Protein AF-A0A0G0XHI8-F1 (afdb_monomer_lite)

Sequence (116 aa):
MLRIAMQAGKNKFMQIHNLKRQHKNKKDRLVGRGGKHAKTSGRGGKGQTARAGNKRRPELRDIIKKLPKNRGYQFKSKKKPFKLNKDKIISKEGKIETFSEIRKRLGIKGRHIVIK

Secondary structure (DSSP, 8-state):
---------------GGG---SSPPPPP---SSSGGGSSSTTS-SSSGGGSTT--PPPTHHHHHHHSPP-TTTTS-PPPPPEEE-GGGPPEETTEEPPHHHHHHHHT--S--EEE-

InterPro domains:
  IPR036227 Large ribosomal subunit protein uL15/eL18 superfamily [SSF52080] (17-95)

Radius of gyration: 32.88 Å; chains: 1; bounding box: 84×32×80 Å

pLDDT: mean 82.72, std 12.9, range [38.5, 95.19]

Foldseek 3Di:
DDDDPPDPPPPCDPDPVNDDDPDDDDDDDDACPDDPRNPQNPQDDDDLSSDPPSDDDDPVVVVVVVDDDDPPPVPPDAPDAAEDEPVPWDADPNHTDDPVRVCVVVVDPDGHYDYD

Structure (mmCIF, N/CA/C/O backbone):
data_AF-A0A0G0XHI8-F1
#
_entry.id   AF-A0A0G0XHI8-F1
#
loop_
_atom_site.group_PDB
_atom_site.id
_atom_site.type_symbol
_atom_site.label_atom_id
_atom_site.label_alt_id
_atom_site.label_comp_id
_atom_site.label_asym_id
_atom_site.label_entity_id
_atom_site.label_seq_id
_atom_site.pdbx_PDB_ins_code
_atom_site.Cartn_x
_atom_site.Cartn_y
_atom_site.Cartn_z
_atom_site.occupancy
_atom_site.B_iso_or_equiv
_atom_site.auth_seq_id
_atom_site.auth_comp_id
_atom_site.auth_asym_id
_atom_site.auth_atom_id
_atom_site.pdbx_PDB_model_num
ATOM 1 N N . MET A 1 1 ? 62.876 -25.850 33.084 1.00 41.09 1 MET A N 1
ATOM 2 C CA . MET A 1 1 ? 62.588 -24.419 32.838 1.00 41.09 1 MET A CA 1
ATOM 3 C C . MET A 1 1 ? 61.334 -24.298 31.980 1.00 41.09 1 MET A C 1
ATOM 5 O O . MET A 1 1 ? 61.397 -24.526 30.779 1.00 41.09 1 MET A O 1
ATOM 9 N N . LEU A 1 2 ? 60.192 -24.003 32.609 1.00 38.50 2 LEU A N 1
ATOM 10 C CA . LEU A 1 2 ? 58.930 -23.689 31.934 1.00 38.50 2 LEU A CA 1
ATOM 11 C C . LEU A 1 2 ? 59.085 -22.364 31.170 1.00 38.50 2 LEU A C 1
ATOM 13 O O . LEU A 1 2 ? 59.353 -21.337 31.790 1.00 38.50 2 LEU A O 1
ATOM 17 N N . ARG A 1 3 ? 58.880 -22.359 29.851 1.00 38.97 3 ARG A N 1
ATOM 18 C CA . ARG A 1 3 ? 58.659 -21.124 29.087 1.00 38.97 3 ARG A CA 1
ATOM 19 C C . ARG A 1 3 ? 57.214 -21.124 28.607 1.00 38.97 3 ARG A C 1
ATOM 21 O O . ARG A 1 3 ? 56.873 -21.737 27.602 1.00 38.97 3 ARG A O 1
ATOM 28 N N . ILE A 1 4 ? 56.365 -20.468 29.392 1.00 49.62 4 ILE A N 1
ATOM 29 C CA . ILE A 1 4 ? 54.991 -20.127 29.031 1.00 49.62 4 ILE A CA 1
ATOM 30 C C . ILE A 1 4 ? 55.085 -19.176 27.835 1.00 49.62 4 ILE A C 1
ATOM 32 O O . ILE A 1 4 ? 55.515 -18.032 27.975 1.00 49.62 4 ILE A O 1
ATOM 36 N N . ALA A 1 5 ? 54.742 -19.659 26.643 1.00 51.22 5 ALA A N 1
ATOM 37 C CA . ALA A 1 5 ? 54.582 -18.804 25.479 1.00 51.22 5 ALA A CA 1
ATOM 38 C C . ALA A 1 5 ? 53.329 -17.946 25.703 1.00 51.22 5 ALA A C 1
ATOM 40 O O . ALA A 1 5 ? 52.204 -18.432 25.607 1.00 51.22 5 ALA A O 1
ATOM 41 N N . MET A 1 6 ? 53.532 -16.676 26.060 1.00 49.06 6 MET A N 1
ATOM 42 C CA . MET A 1 6 ? 52.472 -15.675 26.125 1.00 49.06 6 MET A CA 1
ATOM 43 C C . MET A 1 6 ? 51.765 -15.612 24.770 1.00 49.06 6 MET A C 1
ATOM 45 O O . MET A 1 6 ? 52.338 -15.207 23.759 1.00 49.06 6 MET A O 1
ATOM 49 N N . GLN A 1 7 ? 50.499 -16.017 24.765 1.00 50.16 7 GLN A N 1
ATOM 50 C CA . GLN A 1 7 ? 49.575 -15.812 23.666 1.00 50.16 7 GLN A CA 1
ATOM 51 C C . GLN A 1 7 ? 49.468 -14.300 23.423 1.00 50.16 7 GLN A C 1
ATOM 53 O O . GLN A 1 7 ? 48.831 -13.585 24.197 1.00 50.16 7 GLN A O 1
ATOM 58 N N . ALA A 1 8 ? 50.111 -13.793 22.370 1.00 50.50 8 ALA A N 1
ATOM 59 C CA . ALA A 1 8 ? 49.932 -12.413 21.945 1.00 50.50 8 ALA A CA 1
ATOM 60 C C . ALA A 1 8 ? 48.456 -12.217 21.568 1.00 50.50 8 ALA A C 1
ATOM 62 O O . ALA A 1 8 ? 47.979 -12.697 20.534 1.00 50.50 8 ALA A O 1
ATOM 63 N N . GLY A 1 9 ? 47.710 -11.561 22.457 1.00 50.00 9 GLY A N 1
ATOM 64 C CA . GLY A 1 9 ? 46.327 -11.183 22.229 1.00 50.00 9 GLY A CA 1
ATOM 65 C C . GLY A 1 9 ? 46.248 -10.318 20.979 1.00 50.00 9 GLY A C 1
ATOM 66 O O . GLY A 1 9 ? 46.832 -9.238 20.915 1.00 50.00 9 GLY A O 1
ATOM 67 N N . LYS A 1 10 ? 45.531 -10.801 19.961 1.00 58.38 10 LYS A N 1
ATOM 68 C CA . LYS A 1 10 ? 45.165 -10.008 18.785 1.00 58.38 10 LYS A CA 1
ATOM 69 C C . LYS A 1 10 ? 44.400 -8.777 19.266 1.00 58.38 10 LYS A C 1
ATOM 71 O O . LYS A 1 10 ? 43.213 -8.876 19.570 1.00 58.38 10 LYS A O 1
ATOM 76 N N . ASN A 1 11 ? 45.060 -7.624 19.307 1.00 57.78 11 ASN A N 1
ATOM 77 C CA . ASN A 1 11 ? 44.395 -6.341 19.490 1.00 57.78 11 ASN A CA 1
ATOM 78 C C . ASN A 1 11 ? 43.521 -6.086 18.256 1.00 57.78 11 ASN A C 1
ATOM 80 O O . ASN A 1 11 ? 43.984 -5.632 17.212 1.00 57.78 11 ASN A O 1
ATOM 84 N N . LYS A 1 12 ? 42.245 -6.462 18.344 1.00 60.50 12 LYS A N 1
ATOM 85 C CA . LYS A 1 12 ? 41.277 -6.339 17.254 1.00 60.50 12 LYS A CA 1
ATOM 86 C C . LYS A 1 12 ? 40.644 -4.950 17.300 1.00 60.50 12 LYS A C 1
ATOM 88 O O . LYS A 1 12 ? 39.461 -4.815 17.595 1.00 60.50 12 LYS A O 1
ATOM 93 N N . PHE A 1 13 ? 41.429 -3.912 17.014 1.00 66.19 13 PHE A N 1
ATOM 94 C CA . PHE A 1 13 ? 40.866 -2.588 16.756 1.00 66.19 13 PHE A CA 1
ATOM 95 C C . PHE A 1 13 ? 40.012 -2.665 15.485 1.00 66.19 13 PHE A C 1
ATOM 97 O O . PHE A 1 13 ? 40.494 -2.974 14.394 1.00 66.19 13 PHE A O 1
ATOM 104 N N . MET A 1 14 ? 38.707 -2.453 15.634 1.00 80.69 14 MET A N 1
ATOM 105 C CA . MET A 1 14 ? 37.774 -2.457 14.516 1.00 80.69 14 MET A CA 1
ATOM 106 C C . MET A 1 14 ? 38.013 -1.205 13.668 1.00 80.69 14 MET A C 1
ATOM 108 O O . MET A 1 14 ? 37.676 -0.099 14.068 1.00 80.69 14 MET A O 1
ATOM 112 N N . GLN A 1 15 ? 38.628 -1.379 12.502 1.00 85.69 15 GLN A N 1
ATOM 113 C CA . GLN A 1 15 ? 38.846 -0.305 11.530 1.00 85.69 15 GLN A CA 1
ATOM 114 C C . GLN A 1 15 ? 37.672 -0.229 10.541 1.00 85.69 15 GLN A C 1
ATOM 116 O O . GLN A 1 15 ? 37.006 -1.233 10.284 1.00 85.69 15 GLN A O 1
ATOM 121 N N . ILE A 1 16 ? 37.430 0.942 9.942 1.00 86.56 16 ILE A N 1
ATOM 122 C CA . ILE A 1 16 ? 36.292 1.172 9.027 1.00 86.56 16 ILE A CA 1
ATOM 123 C C . ILE A 1 16 ? 36.297 0.189 7.845 1.00 86.56 16 ILE A C 1
ATOM 125 O O . ILE A 1 16 ? 35.252 -0.342 7.480 1.00 86.56 16 ILE A O 1
ATOM 129 N N . HIS A 1 17 ? 37.466 -0.135 7.287 1.00 86.12 17 HIS A N 1
ATOM 130 C CA . HIS A 1 17 ? 37.580 -1.083 6.171 1.00 86.12 17 HIS A CA 1
ATOM 131 C C . HIS A 1 17 ? 37.301 -2.549 6.566 1.00 86.12 17 HIS A C 1
ATOM 133 O O . HIS A 1 17 ? 37.113 -3.396 5.692 1.00 86.12 17 HIS A O 1
ATOM 139 N N . ASN A 1 18 ? 37.245 -2.860 7.867 1.00 86.19 18 ASN A N 1
ATOM 140 C CA . ASN A 1 18 ? 36.891 -4.186 8.379 1.00 86.19 18 ASN A CA 1
ATOM 141 C C . ASN A 1 18 ? 35.372 -4.371 8.534 1.00 86.19 18 ASN A C 1
ATOM 143 O O . ASN A 1 18 ? 34.904 -5.502 8.694 1.00 86.19 18 ASN A O 1
ATOM 147 N N . LEU A 1 19 ? 34.588 -3.289 8.457 1.00 85.25 19 LEU A N 1
ATOM 148 C CA . LEU A 1 19 ? 33.131 -3.339 8.531 1.00 85.25 19 LEU A CA 1
ATOM 149 C C . LEU A 1 19 ? 32.561 -3.953 7.245 1.00 85.25 19 LEU A C 1
ATOM 151 O O . LEU A 1 19 ? 32.499 -3.322 6.190 1.00 85.25 19 LEU A O 1
ATOM 155 N N . LYS A 1 20 ? 32.107 -5.206 7.335 1.00 86.25 20 LYS A N 1
ATOM 156 C CA . LYS A 1 20 ? 31.373 -5.896 6.266 1.00 86.25 20 LYS A CA 1
ATOM 157 C C . LYS A 1 20 ? 29.933 -6.132 6.703 1.00 86.25 20 LYS A C 1
ATOM 159 O O . LYS A 1 20 ? 29.667 -6.597 7.807 1.00 86.25 20 LYS A O 1
ATOM 164 N N . ARG A 1 21 ? 28.992 -5.842 5.807 1.00 88.62 21 ARG A N 1
ATOM 165 C CA . ARG A 1 21 ? 27.567 -6.118 6.025 1.00 88.62 21 ARG A CA 1
ATOM 166 C C . ARG A 1 21 ? 27.301 -7.627 6.068 1.00 88.62 21 ARG A C 1
ATOM 168 O O . ARG A 1 21 ? 27.728 -8.341 5.160 1.00 88.62 21 ARG A O 1
ATOM 175 N N . GLN A 1 22 ? 26.547 -8.079 7.071 1.00 89.31 22 GLN A N 1
ATOM 176 C CA . GLN A 1 22 ? 26.071 -9.467 7.172 1.00 89.31 22 GLN A CA 1
ATOM 177 C C . GLN A 1 22 ? 25.066 -9.787 6.051 1.00 89.31 22 GLN A C 1
ATOM 179 O O . GLN A 1 22 ? 25.174 -10.807 5.374 1.00 89.31 22 GLN A O 1
ATOM 184 N N . HIS A 1 23 ? 24.147 -8.857 5.767 1.00 93.25 23 HIS A N 1
ATOM 185 C CA . HIS A 1 23 ? 23.190 -8.965 4.664 1.00 93.25 23 HIS A CA 1
ATOM 186 C C . HIS A 1 23 ? 23.532 -7.975 3.550 1.00 93.25 23 HIS A C 1
ATOM 188 O O . HIS A 1 23 ? 23.669 -6.772 3.774 1.00 93.25 23 HIS A O 1
ATOM 194 N N . LYS A 1 24 ? 23.699 -8.481 2.324 1.00 91.00 24 LYS A N 1
ATOM 195 C CA . LYS A 1 24 ? 24.050 -7.647 1.172 1.00 91.00 24 LYS A CA 1
ATOM 196 C C . LYS A 1 24 ? 22.815 -6.934 0.617 1.00 91.00 24 LYS A C 1
ATOM 198 O O . LYS A 1 24 ? 21.849 -7.592 0.250 1.00 91.00 24 LYS A O 1
ATOM 203 N N . ASN A 1 25 ? 22.888 -5.612 0.445 1.00 91.62 25 ASN A N 1
ATOM 204 C CA . ASN A 1 25 ? 21.867 -4.872 -0.298 1.00 91.62 25 ASN A CA 1
ATOM 205 C C . ASN A 1 25 ? 21.815 -5.390 -1.735 1.00 91.62 25 ASN A C 1
ATOM 207 O O . ASN A 1 25 ? 22.856 -5.558 -2.390 1.00 91.62 25 ASN A O 1
ATOM 211 N N . LYS A 1 26 ? 20.593 -5.603 -2.212 1.00 93.19 26 LYS A N 1
ATOM 212 C CA . LYS A 1 26 ? 20.306 -5.940 -3.598 1.00 93.19 26 LYS A CA 1
ATOM 213 C C . LYS A 1 26 ? 20.590 -4.723 -4.481 1.00 93.19 26 LYS A C 1
ATOM 215 O O . LYS A 1 26 ? 20.218 -3.611 -4.126 1.00 93.19 26 LYS A O 1
ATOM 220 N N . LYS A 1 27 ? 21.267 -4.942 -5.610 1.00 91.19 27 LYS A N 1
ATOM 221 C CA . LYS A 1 27 ? 21.461 -3.913 -6.640 1.00 91.19 27 LYS A CA 1
ATOM 222 C C . LYS A 1 27 ? 20.218 -3.822 -7.524 1.00 91.19 27 LYS A C 1
ATOM 224 O O . LYS A 1 27 ? 19.554 -4.837 -7.756 1.00 91.19 27 LYS A O 1
ATOM 229 N N . ASP A 1 28 ? 19.955 -2.634 -8.051 1.00 89.88 28 ASP A N 1
ATOM 230 C CA . ASP A 1 28 ? 18.887 -2.432 -9.023 1.00 89.88 28 ASP A CA 1
ATOM 231 C C . ASP A 1 28 ? 19.175 -3.152 -10.341 1.00 89.88 28 ASP A C 1
ATOM 233 O O . ASP A 1 28 ? 20.322 -3.405 -10.723 1.00 89.88 28 ASP A O 1
ATOM 237 N N . ARG A 1 29 ? 18.100 -3.505 -11.049 1.00 87.31 29 ARG A N 1
ATOM 238 C CA . ARG A 1 29 ? 18.197 -4.162 -12.351 1.00 87.31 29 ARG A CA 1
ATOM 239 C C . ARG A 1 29 ? 18.493 -3.120 -13.428 1.00 87.31 29 ARG A C 1
ATOM 241 O O . ARG A 1 29 ? 17.626 -2.319 -13.761 1.00 87.31 29 ARG A O 1
ATOM 248 N N . LEU A 1 30 ? 19.672 -3.206 -14.037 1.00 89.94 30 LEU A N 1
ATOM 249 C CA . LEU A 1 30 ? 20.008 -2.446 -15.240 1.00 89.94 30 LEU A CA 1
ATOM 250 C C . LEU A 1 30 ? 19.398 -3.133 -16.473 1.00 89.94 30 LEU A C 1
ATOM 252 O O . LEU A 1 30 ? 19.587 -4.332 -16.681 1.00 89.94 30 LEU A O 1
ATOM 256 N N . VAL A 1 31 ? 18.651 -2.383 -17.283 1.00 92.06 31 VAL A N 1
ATOM 257 C CA . VAL A 1 31 ? 18.074 -2.839 -18.562 1.00 92.06 31 VAL A CA 1
ATOM 258 C C . VAL A 1 31 ? 18.724 -2.077 -19.719 1.00 92.06 31 VAL A C 1
ATOM 260 O O . VAL A 1 31 ? 19.194 -0.958 -19.529 1.00 92.06 31 VAL A O 1
ATOM 263 N N . GLY A 1 32 ? 18.796 -2.671 -20.915 1.00 89.88 32 GLY A N 1
ATOM 264 C CA . GLY A 1 32 ? 19.428 -2.013 -22.068 1.00 89.88 32 GLY A CA 1
ATOM 265 C C . GLY A 1 32 ? 20.960 -1.934 -22.003 1.00 89.88 32 GLY A C 1
ATOM 266 O O . GLY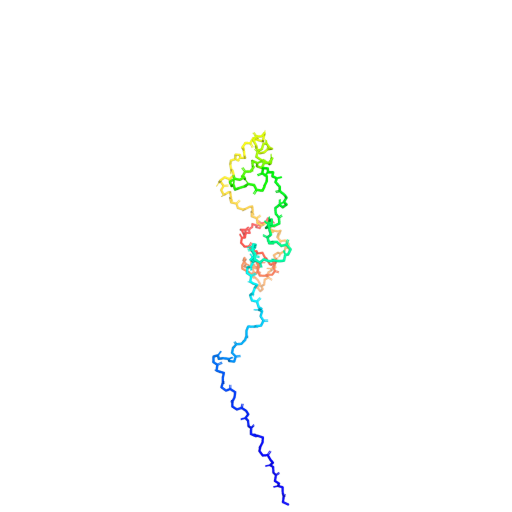 A 1 32 ? 21.544 -0.982 -22.518 1.00 89.88 32 GLY A O 1
ATOM 267 N N . ARG A 1 33 ? 21.617 -2.893 -21.333 1.00 91.44 33 ARG A N 1
ATOM 268 C CA . ARG A 1 33 ? 23.084 -2.962 -21.155 1.00 91.44 33 ARG A CA 1
ATOM 269 C C . ARG A 1 33 ? 23.640 -4.374 -21.426 1.00 91.44 33 ARG A C 1
ATOM 271 O O . ARG A 1 33 ? 24.419 -4.896 -20.640 1.00 91.44 33 ARG A O 1
ATOM 278 N N . GLY A 1 34 ? 23.207 -5.012 -22.516 1.00 87.69 34 GLY A N 1
ATOM 279 C CA . GLY A 1 34 ? 23.639 -6.373 -22.882 1.00 87.69 34 GLY A CA 1
ATOM 280 C C . GLY A 1 34 ? 22.831 -7.509 -22.221 1.00 87.69 34 GLY A C 1
ATOM 281 O O . GLY A 1 34 ? 21.995 -7.280 -21.344 1.00 87.69 34 GLY A O 1
ATOM 282 N N . GLY A 1 35 ? 23.002 -8.739 -22.720 1.00 87.94 35 GLY A N 1
ATOM 283 C CA . GLY A 1 35 ? 22.322 -9.945 -22.222 1.00 87.94 35 GLY A CA 1
ATOM 284 C C . GLY A 1 35 ? 20.807 -10.028 -22.495 1.00 87.94 35 GLY A C 1
ATOM 285 O O . GLY A 1 35 ? 20.277 -9.425 -23.430 1.00 87.94 35 GLY A O 1
ATOM 286 N N . LYS A 1 36 ? 20.089 -10.784 -21.648 1.00 85.69 36 LYS A N 1
ATOM 287 C CA . LYS A 1 36 ? 18.667 -11.171 -21.820 1.00 85.69 36 LYS A CA 1
ATOM 288 C C . LYS A 1 36 ? 17.684 -9.998 -21.973 1.00 85.69 36 LYS A C 1
ATOM 290 O O . LYS A 1 36 ? 16.655 -10.140 -22.626 1.00 85.69 36 LYS A O 1
ATOM 295 N N . HIS A 1 37 ? 17.977 -8.840 -21.381 1.00 87.12 37 HIS A N 1
ATOM 296 C CA . HIS A 1 37 ? 17.107 -7.655 -21.408 1.00 87.12 37 HIS A CA 1
ATOM 297 C C . HIS A 1 37 ? 17.777 -6.446 -22.080 1.00 87.12 37 HIS A C 1
ATOM 299 O O . HIS A 1 37 ? 17.524 -5.304 -21.700 1.00 87.12 37 HIS A O 1
ATOM 305 N N . ALA A 1 38 ? 18.637 -6.689 -23.074 1.00 88.25 38 ALA A N 1
ATOM 306 C CA . ALA A 1 38 ? 19.308 -5.636 -23.831 1.00 88.25 38 ALA A CA 1
ATOM 307 C C . ALA A 1 38 ? 18.357 -4.922 -24.801 1.00 88.25 38 ALA A C 1
ATOM 309 O O . ALA A 1 38 ? 17.835 -3.855 -24.500 1.00 88.25 38 ALA A O 1
ATOM 310 N N . LYS A 1 39 ? 18.105 -5.536 -25.963 1.00 89.25 39 LYS A N 1
ATOM 311 C CA . LYS A 1 39 ? 17.446 -4.889 -27.106 1.00 89.25 39 LYS A CA 1
ATOM 312 C C . LYS A 1 39 ? 15.992 -4.504 -26.830 1.00 89.25 39 LYS A C 1
ATOM 314 O O . LYS A 1 39 ? 15.530 -3.472 -27.294 1.00 89.25 39 LYS A O 1
ATOM 319 N N . THR A 1 40 ? 15.270 -5.335 -26.081 1.00 91.75 40 THR A N 1
ATOM 320 C CA . THR A 1 40 ? 13.825 -5.170 -25.848 1.00 91.75 40 THR A CA 1
ATOM 321 C C . THR A 1 40 ? 13.484 -4.787 -24.413 1.00 91.75 40 THR A C 1
ATOM 323 O O . THR A 1 40 ? 12.311 -4.617 -24.088 1.00 91.75 40 THR A O 1
ATOM 326 N N . SER A 1 41 ? 14.476 -4.703 -23.518 1.00 88.56 41 SER A N 1
ATOM 327 C CA . SER A 1 41 ? 14.264 -4.457 -22.082 1.00 88.56 41 SER A CA 1
ATOM 328 C C . SER A 1 41 ? 13.220 -5.387 -21.434 1.00 88.56 41 SER A C 1
ATOM 330 O O . SER A 1 41 ? 12.580 -5.013 -20.454 1.00 88.56 41 SER A O 1
ATOM 332 N N . GLY A 1 42 ? 13.008 -6.588 -21.995 1.00 89.56 42 GLY A N 1
ATOM 333 C CA . GLY A 1 42 ? 11.983 -7.538 -21.542 1.00 89.56 42 GLY A CA 1
ATOM 334 C C . GLY A 1 42 ? 10.542 -7.217 -21.963 1.00 89.56 42 GLY A C 1
ATOM 335 O O . GLY A 1 42 ? 9.627 -7.873 -21.483 1.00 89.56 42 GLY A O 1
ATOM 336 N N . ARG A 1 43 ? 10.324 -6.240 -22.852 1.00 90.12 43 ARG A N 1
ATOM 337 C CA . ARG A 1 43 ? 8.994 -5.863 -23.372 1.00 90.12 43 ARG A CA 1
ATOM 338 C C . ARG A 1 43 ? 8.566 -6.637 -24.623 1.00 90.12 43 ARG A C 1
ATOM 340 O O . ARG A 1 43 ? 7.425 -6.497 -25.052 1.00 90.12 43 ARG A O 1
ATOM 347 N N . GLY A 1 44 ? 9.459 -7.448 -25.190 1.00 89.12 44 GLY A N 1
ATOM 348 C CA . GLY A 1 44 ? 9.215 -8.169 -26.440 1.00 89.12 44 GLY A CA 1
ATOM 349 C C . GLY A 1 44 ? 9.444 -7.305 -27.684 1.00 89.12 44 GLY A C 1
ATOM 350 O O . GLY A 1 44 ? 10.261 -6.387 -27.668 1.00 89.12 44 GLY A O 1
ATOM 351 N N . GLY A 1 45 ? 8.770 -7.651 -28.781 1.00 87.00 45 GLY A N 1
ATOM 352 C CA . GLY A 1 45 ? 8.929 -7.009 -30.087 1.00 87.00 45 GLY A CA 1
ATOM 353 C C . GLY A 1 45 ? 8.189 -5.674 -30.233 1.00 87.00 45 GLY A C 1
ATOM 354 O O . GLY A 1 45 ? 8.055 -4.890 -29.297 1.00 87.00 45 GLY A O 1
ATOM 355 N N . LYS A 1 46 ? 7.710 -5.400 -31.447 1.00 88.69 46 LYS A N 1
ATOM 356 C CA . LYS A 1 46 ? 6.918 -4.203 -31.761 1.00 88.69 46 LYS A CA 1
ATOM 357 C C . LYS A 1 46 ? 5.471 -4.402 -31.286 1.00 88.69 46 LYS A C 1
ATOM 359 O O . LYS A 1 46 ? 4.932 -5.495 -31.393 1.00 88.69 46 LYS A O 1
ATOM 364 N N . GLY A 1 47 ? 4.833 -3.345 -30.792 1.00 90.38 47 GLY A N 1
ATOM 365 C CA . GLY A 1 47 ? 3.426 -3.369 -30.378 1.00 90.38 47 GLY A CA 1
ATOM 366 C C . GLY A 1 47 ? 3.106 -2.236 -29.414 1.00 90.38 47 GLY A C 1
ATOM 367 O O . GLY A 1 47 ? 4.021 -1.563 -28.939 1.00 90.38 47 GLY A O 1
ATOM 368 N N . GLN A 1 48 ? 1.824 -2.037 -29.101 1.00 89.75 48 GLN A N 1
ATOM 369 C CA . GLN A 1 48 ? 1.379 -0.983 -28.175 1.00 89.75 48 GLN A CA 1
ATOM 370 C C . GLN A 1 48 ? 2.068 -1.097 -26.806 1.00 89.75 48 GLN A C 1
ATOM 372 O O . GLN A 1 48 ? 2.474 -0.103 -26.215 1.00 89.75 48 GLN A O 1
ATOM 377 N N . THR A 1 49 ? 2.300 -2.324 -26.335 1.00 88.56 49 THR A N 1
ATOM 378 C CA . THR A 1 49 ? 2.941 -2.613 -25.042 1.00 88.56 49 THR A CA 1
ATOM 379 C C . THR A 1 49 ? 4.403 -2.204 -24.944 1.00 88.56 49 THR A C 1
ATOM 381 O O . THR A 1 49 ? 4.880 -1.884 -23.853 1.00 88.56 49 THR A O 1
ATOM 384 N N . ALA A 1 50 ? 5.103 -2.201 -26.074 1.00 91.19 50 ALA A N 1
ATOM 385 C CA . ALA A 1 50 ? 6.516 -1.872 -26.156 1.00 91.19 50 ALA A CA 1
ATOM 386 C C . ALA A 1 50 ? 6.773 -0.368 -26.343 1.00 91.19 50 ALA A C 1
ATOM 388 O O . ALA A 1 50 ? 7.913 0.070 -26.193 1.00 91.19 50 ALA A O 1
ATOM 389 N N . ARG A 1 51 ? 5.742 0.433 -26.659 1.00 90.31 51 ARG A N 1
ATOM 390 C CA . ARG A 1 51 ? 5.882 1.883 -26.858 1.00 90.31 51 ARG A CA 1
ATOM 391 C C . ARG A 1 51 ? 5.972 2.635 -25.529 1.00 90.31 51 ARG A C 1
ATOM 393 O O . ARG A 1 51 ? 5.410 2.225 -24.510 1.00 90.31 51 ARG A O 1
ATOM 400 N N . ALA A 1 52 ? 6.682 3.761 -25.552 1.00 89.94 52 ALA A N 1
ATOM 401 C CA . ALA A 1 52 ? 6.700 4.698 -24.436 1.00 89.94 52 ALA A CA 1
ATOM 402 C C . ALA A 1 52 ? 5.287 5.252 -24.185 1.00 89.94 52 ALA A C 1
ATOM 404 O O . ALA A 1 52 ? 4.472 5.337 -25.099 1.00 89.94 52 ALA A O 1
ATOM 405 N N . GLY A 1 53 ? 4.978 5.590 -22.933 1.00 89.06 53 GLY A N 1
ATOM 406 C CA . GLY A 1 53 ? 3.672 6.156 -22.576 1.00 89.06 53 GLY A CA 1
ATOM 407 C C . GLY A 1 53 ? 2.504 5.162 -22.567 1.00 89.06 53 GLY A C 1
ATOM 408 O O . GLY A 1 53 ? 1.400 5.549 -22.193 1.00 89.06 53 GLY A O 1
ATOM 409 N N . ASN A 1 54 ? 2.725 3.881 -22.885 1.00 88.31 54 ASN A N 1
ATOM 410 C CA . ASN A 1 54 ? 1.680 2.865 -22.813 1.00 88.31 54 ASN A CA 1
ATOM 411 C C . ASN A 1 54 ? 1.269 2.570 -21.355 1.00 88.31 54 ASN A C 1
ATOM 413 O O . ASN A 1 54 ? 1.801 1.673 -20.696 1.00 88.31 54 ASN A O 1
ATOM 417 N N . LYS A 1 55 ? 0.296 3.338 -20.861 1.00 86.25 55 LYS A N 1
ATOM 418 C CA . LYS A 1 55 ? -0.388 3.159 -19.576 1.00 86.25 55 LYS A CA 1
ATOM 419 C C . LYS A 1 55 ? -1.821 2.707 -19.851 1.00 86.25 55 LYS A C 1
ATOM 421 O O . LYS A 1 55 ? -2.749 3.513 -19.841 1.00 86.25 55 LYS A O 1
ATOM 426 N N . ARG A 1 56 ? -1.999 1.412 -20.138 1.00 87.50 56 ARG A N 1
ATOM 427 C CA . ARG A 1 56 ? -3.338 0.843 -20.346 1.00 87.50 56 ARG A CA 1
ATOM 428 C C . ARG A 1 56 ? -4.160 0.954 -19.068 1.00 87.50 56 ARG A C 1
ATOM 430 O O . ARG A 1 56 ? -3.660 0.752 -17.962 1.00 87.50 56 ARG A O 1
ATOM 437 N N . ARG A 1 57 ? -5.435 1.275 -19.247 1.00 89.38 57 ARG A N 1
ATOM 438 C CA . ARG A 1 57 ? -6.428 1.298 -18.182 1.00 89.38 57 ARG A CA 1
ATOM 439 C C . ARG A 1 57 ? -6.529 -0.099 -17.545 1.00 89.38 57 ARG A C 1
ATOM 441 O O . ARG A 1 57 ? -6.773 -1.050 -18.282 1.00 89.38 57 ARG A O 1
ATOM 448 N N . PRO A 1 58 ? -6.383 -0.238 -16.216 1.00 92.62 58 PRO A N 1
ATOM 449 C CA . PRO A 1 58 ? -6.611 -1.517 -15.554 1.00 92.62 58 PRO A CA 1
ATOM 450 C C . PRO A 1 58 ? -8.080 -1.933 -15.664 1.00 92.62 58 PRO A C 1
ATOM 452 O O . PRO A 1 58 ? -8.964 -1.131 -15.355 1.00 92.62 58 PRO A O 1
ATOM 455 N N . GLU A 1 59 ? -8.331 -3.190 -16.026 1.00 91.50 59 GLU A N 1
ATOM 456 C CA . GLU A 1 59 ? -9.677 -3.787 -16.134 1.00 91.50 59 GLU A CA 1
ATOM 457 C C . GLU A 1 59 ? -10.453 -3.692 -14.811 1.00 91.50 59 GLU A C 1
ATOM 459 O O . GLU A 1 59 ? -11.650 -3.407 -14.778 1.00 91.50 59 GLU A O 1
ATOM 464 N N . LEU A 1 60 ? -9.730 -3.788 -13.692 1.00 93.38 60 LEU A N 1
ATOM 465 C CA . LEU A 1 60 ? -10.251 -3.585 -12.340 1.00 93.38 60 LEU A CA 1
ATOM 466 C C . LEU A 1 60 ? -10.990 -2.249 -12.170 1.00 93.38 60 LEU A C 1
ATOM 468 O O . LEU A 1 60 ? -11.915 -2.159 -11.366 1.00 93.38 60 LEU A O 1
ATOM 472 N N . ARG A 1 61 ? -10.640 -1.205 -12.935 1.00 94.25 61 ARG A N 1
ATOM 473 C CA . ARG A 1 61 ? -11.339 0.086 -12.848 1.00 94.25 61 ARG A CA 1
ATOM 474 C C . ARG A 1 61 ? -12.786 -0.014 -13.323 1.00 94.25 61 ARG A C 1
ATOM 476 O O . ARG A 1 61 ? -13.615 0.749 -12.838 1.00 94.25 61 ARG A O 1
ATOM 483 N N . ASP A 1 62 ? -13.088 -0.894 -14.268 1.00 93.62 62 ASP A N 1
ATOM 484 C CA . ASP A 1 62 ? -14.453 -1.060 -14.772 1.00 93.62 62 ASP A CA 1
ATOM 485 C C . ASP A 1 62 ? -15.283 -1.929 -13.827 1.00 93.62 62 ASP A C 1
ATOM 487 O O . ASP A 1 62 ? -16.454 -1.632 -13.605 1.00 93.62 62 ASP A O 1
ATOM 491 N N . ILE A 1 63 ? -14.649 -2.893 -13.150 1.00 94.69 63 ILE A N 1
ATOM 492 C CA . ILE A 1 63 ? -15.257 -3.629 -12.032 1.00 94.69 63 ILE A CA 1
ATOM 493 C C . ILE A 1 63 ? -15.612 -2.666 -10.888 1.00 94.69 63 ILE A C 1
ATOM 495 O O . ILE A 1 63 ? -16.758 -2.627 -10.450 1.00 94.69 63 ILE A O 1
ATOM 499 N N . ILE A 1 64 ? -14.667 -1.827 -10.448 1.00 93.69 64 ILE A N 1
ATOM 500 C CA . ILE A 1 64 ? -14.882 -0.864 -9.351 1.00 93.69 64 ILE A CA 1
ATOM 501 C C . ILE A 1 64 ? -16.008 0.122 -9.676 1.00 93.69 64 ILE A C 1
ATOM 503 O O . ILE A 1 64 ? -16.784 0.476 -8.796 1.00 93.69 64 ILE A O 1
ATOM 507 N N . LYS A 1 65 ? -16.120 0.559 -10.935 1.00 92.56 65 LYS A N 1
ATOM 508 C CA . LYS A 1 65 ? -17.177 1.484 -11.368 1.00 92.56 65 LYS A CA 1
ATOM 509 C C . LYS A 1 65 ? -18.584 0.895 -11.309 1.00 92.56 65 LYS A C 1
ATOM 511 O O . LYS A 1 65 ? -19.527 1.662 -11.154 1.00 92.56 65 LYS A O 1
ATOM 516 N N . LYS A 1 66 ? -18.725 -0.422 -11.479 1.00 95.19 66 LYS A N 1
ATOM 517 C CA . LYS A 1 66 ? -20.021 -1.110 -11.375 1.00 95.19 66 LYS A CA 1
ATOM 518 C C . LYS A 1 66 ? -20.502 -1.197 -9.928 1.00 95.19 66 LYS A C 1
ATOM 520 O O . LYS A 1 66 ? -21.701 -1.265 -9.690 1.00 95.19 66 LYS A O 1
ATOM 525 N N . LEU A 1 67 ? -19.577 -1.213 -8.968 1.00 94.25 67 LEU A N 1
ATOM 526 C CA . LEU A 1 67 ? -19.908 -1.324 -7.554 1.00 94.25 67 LEU A CA 1
ATOM 527 C C . LEU A 1 67 ? -20.386 0.026 -6.994 1.00 94.25 67 LEU A C 1
ATOM 529 O O . LEU A 1 67 ? -19.821 1.074 -7.322 1.00 94.25 67 LEU A O 1
ATOM 533 N N . PRO A 1 68 ? -21.390 0.029 -6.102 1.00 94.69 68 PRO A N 1
ATOM 534 C CA . PRO A 1 68 ? -21.753 1.234 -5.377 1.00 94.69 68 PRO A CA 1
ATOM 535 C C . PRO A 1 68 ? -20.592 1.690 -4.482 1.00 94.69 68 PRO A C 1
ATOM 537 O O . PRO A 1 68 ? -19.795 0.890 -3.987 1.00 94.69 68 PRO A O 1
ATOM 540 N N . LYS A 1 69 ? -20.501 3.001 -4.235 1.00 92.94 69 LYS A N 1
ATOM 541 C CA . LYS A 1 69 ? -19.510 3.562 -3.306 1.00 92.94 69 LYS A CA 1
ATOM 542 C C . LYS A 1 69 ? -19.716 2.970 -1.910 1.00 92.94 69 LYS A C 1
ATOM 544 O O . LYS A 1 69 ? -20.839 2.962 -1.407 1.00 92.94 69 LYS A O 1
ATOM 549 N N . ASN A 1 70 ? -18.631 2.569 -1.251 1.00 91.44 70 ASN A N 1
ATOM 550 C CA . ASN A 1 70 ? -18.685 2.162 0.150 1.00 91.44 70 ASN A CA 1
ATOM 551 C C . ASN A 1 70 ? -18.940 3.397 1.032 1.00 91.44 70 ASN A C 1
ATOM 553 O O . ASN A 1 70 ? -18.039 4.207 1.239 1.00 91.44 70 ASN A O 1
ATOM 557 N N . ARG A 1 71 ? -20.175 3.594 1.499 1.00 91.12 71 ARG A N 1
ATOM 558 C CA . ARG A 1 71 ? -20.550 4.742 2.343 1.00 91.12 71 ARG A CA 1
ATOM 559 C C . ARG A 1 71 ? -20.070 4.519 3.782 1.00 91.12 71 ARG A C 1
ATOM 561 O O . ARG A 1 71 ? -19.959 3.389 4.235 1.00 91.12 71 ARG A O 1
ATOM 568 N N . GLY A 1 72 ? -19.759 5.593 4.508 1.00 90.31 72 GLY A N 1
ATOM 569 C CA . GLY A 1 72 ? -19.355 5.508 5.922 1.00 90.31 72 GLY A CA 1
ATOM 570 C C . GLY A 1 72 ? -17.935 4.981 6.182 1.00 90.31 72 GLY A C 1
ATOM 571 O O . GLY A 1 72 ? -17.521 4.929 7.334 1.00 90.31 72 GLY A O 1
ATOM 572 N N . TYR A 1 73 ? -17.152 4.653 5.145 1.00 88.25 73 TYR A N 1
ATOM 573 C CA . TYR A 1 73 ? -15.792 4.109 5.299 1.00 88.25 73 TYR A CA 1
ATOM 574 C C . TYR A 1 73 ? -14.810 5.066 5.997 1.00 88.25 73 TYR A C 1
ATOM 576 O O . TYR A 1 73 ? -13.876 4.621 6.661 1.00 88.25 73 TYR A O 1
ATOM 584 N N . GLN A 1 74 ? -15.000 6.381 5.837 1.00 87.62 74 GLN A N 1
ATOM 585 C CA . GLN A 1 74 ? -14.134 7.394 6.447 1.00 87.62 74 GLN A CA 1
ATOM 586 C C . GLN A 1 74 ? -14.403 7.551 7.951 1.00 87.62 74 GLN A C 1
ATOM 588 O O . GLN A 1 74 ? -13.535 8.013 8.694 1.00 87.62 74 GLN A O 1
ATOM 593 N N . PHE A 1 75 ? -15.582 7.135 8.422 1.00 88.44 75 PHE A N 1
ATOM 594 C CA . PHE A 1 75 ? -15.926 7.203 9.831 1.00 88.44 75 PHE A CA 1
ATOM 595 C C . PHE A 1 75 ? -15.192 6.104 10.608 1.00 88.44 75 PHE A C 1
ATOM 597 O O . PHE A 1 75 ? -15.525 4.918 10.544 1.00 88.44 75 PHE A O 1
ATOM 604 N N . LYS A 1 76 ? -14.178 6.501 11.382 1.00 82.69 76 LYS A N 1
ATOM 605 C CA . LYS A 1 76 ? -13.451 5.600 12.285 1.00 82.69 76 LYS A CA 1
ATOM 606 C C . LYS A 1 76 ? -14.320 5.283 13.506 1.00 82.69 76 LYS A C 1
ATOM 608 O O . LYS A 1 76 ? -14.184 5.913 14.551 1.00 82.69 76 LYS A O 1
ATOM 613 N N . SER A 1 77 ? -15.218 4.306 13.377 1.00 81.38 77 SER A N 1
ATOM 614 C CA . SER A 1 77 ? -16.028 3.839 14.510 1.00 81.38 77 SER A CA 1
ATOM 615 C C . SER A 1 77 ? -15.150 3.328 15.665 1.00 81.38 77 SER A C 1
ATOM 617 O O . SER A 1 77 ? -14.053 2.794 15.456 1.00 81.38 77 SER A O 1
ATOM 619 N N . LYS A 1 78 ? -15.630 3.486 16.909 1.00 81.00 78 LYS A N 1
ATOM 620 C CA . LYS A 1 78 ? -14.961 2.915 18.087 1.00 81.00 78 LYS A CA 1
ATOM 621 C C . LYS A 1 78 ? -14.858 1.397 17.906 1.00 81.00 78 LYS A C 1
ATOM 623 O O . LYS A 1 78 ? -15.853 0.729 17.626 1.00 81.00 78 LYS A O 1
ATOM 628 N N . LYS A 1 79 ? -13.653 0.838 18.074 1.00 82.44 79 LYS A N 1
ATOM 629 C CA . LYS A 1 79 ? -13.444 -0.616 18.004 1.00 82.44 79 LYS A CA 1
ATOM 630 C C . LYS A 1 79 ? -14.346 -1.299 19.033 1.00 82.44 79 LYS A C 1
ATOM 632 O O . LYS A 1 79 ? -14.364 -0.884 20.191 1.00 82.44 79 LYS A O 1
ATOM 637 N N . LYS A 1 80 ? -15.055 -2.355 18.617 1.00 84.94 80 LYS A N 1
ATOM 638 C CA . LYS A 1 80 ? -15.902 -3.149 19.519 1.00 84.94 80 LYS A CA 1
ATOM 639 C C . LYS A 1 80 ? -15.088 -3.566 20.759 1.00 84.94 80 LYS A C 1
ATOM 641 O O . LYS A 1 80 ? -13.958 -4.044 20.585 1.00 84.94 80 LYS A O 1
ATOM 646 N N . PRO A 1 81 ? -15.618 -3.365 21.982 1.00 89.56 81 PRO A N 1
ATOM 647 C CA . PRO A 1 81 ? -14.896 -3.706 23.198 1.00 89.56 81 PRO A CA 1
ATOM 648 C C . PRO A 1 81 ? -14.666 -5.213 23.282 1.00 89.56 81 PRO A C 1
ATOM 650 O O . PRO A 1 81 ? -15.449 -6.014 22.766 1.00 89.56 81 PRO A O 1
ATOM 653 N N . PHE A 1 82 ? -13.584 -5.596 23.949 1.00 89.25 82 PHE A N 1
ATOM 654 C CA . PHE A 1 82 ? -13.325 -6.982 24.295 1.00 89.25 82 PHE A CA 1
ATOM 655 C C . PHE A 1 82 ? -14.197 -7.356 25.495 1.00 89.25 82 PHE A C 1
ATOM 657 O O . PHE A 1 82 ? -14.028 -6.794 26.577 1.00 89.25 82 PHE A O 1
ATOM 664 N N . LYS A 1 83 ? -15.156 -8.260 25.279 1.00 89.31 83 LYS A N 1
ATOM 665 C CA . LYS A 1 83 ? -16.063 -8.745 26.321 1.00 89.31 83 LYS A CA 1
ATOM 666 C C . LYS A 1 83 ? -15.368 -9.845 27.121 1.00 89.31 83 LYS A C 1
ATOM 668 O O . LYS A 1 83 ? -14.918 -10.825 26.531 1.00 89.31 83 LYS A O 1
ATOM 673 N N . LEU A 1 84 ? -15.278 -9.666 28.433 1.00 88.44 84 LEU A N 1
ATOM 674 C CA . LEU A 1 84 ? -14.730 -10.639 29.374 1.00 88.44 84 LEU A CA 1
ATOM 675 C C . LEU A 1 84 ? -15.841 -11.142 30.287 1.00 88.44 84 LEU A C 1
ATOM 677 O O . LEU A 1 84 ? -16.529 -10.330 30.894 1.00 88.44 84 LEU A O 1
ATOM 681 N N . ASN A 1 85 ? -15.991 -12.462 30.378 1.00 86.38 85 ASN A N 1
ATOM 682 C CA . ASN A 1 85 ? -16.899 -13.085 31.339 1.00 86.38 85 ASN A CA 1
ATOM 683 C C . ASN A 1 85 ? -16.323 -12.961 32.754 1.00 86.38 85 ASN A C 1
ATOM 685 O O . ASN A 1 85 ? -15.099 -13.037 32.923 1.00 86.38 85 ASN A O 1
ATOM 689 N N . LYS A 1 86 ? -17.199 -12.849 33.758 1.00 82.12 86 LYS A N 1
ATOM 690 C CA . LYS A 1 86 ? -16.815 -12.796 35.181 1.00 82.12 86 LYS A CA 1
ATOM 691 C C . LYS A 1 86 ? -15.961 -13.985 35.633 1.00 82.12 86 LYS A C 1
ATOM 693 O O . LYS A 1 86 ? -15.00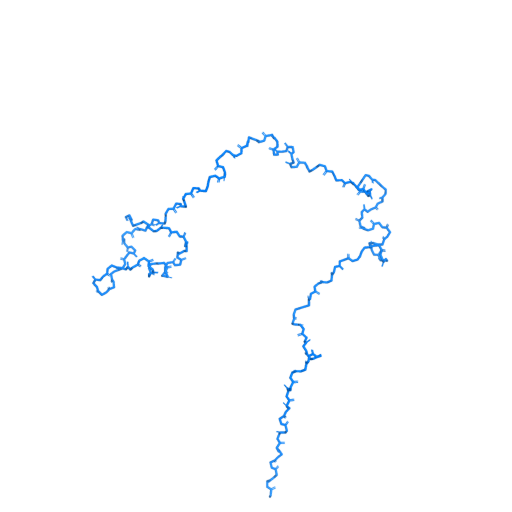7 -13.777 36.368 1.00 82.12 86 LYS A O 1
ATOM 698 N N . ASP A 1 87 ? -16.207 -15.182 35.105 1.00 81.19 87 ASP A N 1
ATOM 699 C CA . ASP A 1 87 ? -15.490 -16.417 35.482 1.00 81.19 87 ASP A CA 1
ATOM 700 C C . ASP A 1 87 ? -13.979 -16.359 35.219 1.00 81.19 87 ASP A C 1
ATOM 702 O O . ASP A 1 87 ? -13.193 -17.096 35.805 1.00 81.19 87 ASP A O 1
ATOM 706 N N . LYS A 1 88 ? -13.552 -15.497 34.290 1.00 76.94 88 LYS A N 1
ATOM 707 C CA . LYS A 1 88 ? -12.142 -15.363 33.902 1.00 76.94 88 LYS A CA 1
ATOM 708 C C . LYS A 1 88 ? -11.392 -14.331 34.740 1.00 76.94 88 LYS A C 1
ATOM 710 O O . LYS A 1 88 ? -10.203 -14.117 34.486 1.00 76.94 88 LYS A O 1
ATOM 715 N N . ILE A 1 89 ? -12.079 -13.682 35.677 1.00 77.81 89 ILE A N 1
ATOM 716 C CA . ILE A 1 89 ? -11.517 -12.717 36.615 1.00 77.81 89 ILE A CA 1
ATOM 717 C C . ILE A 1 89 ? -11.038 -13.490 37.833 1.00 77.81 89 ILE A C 1
ATOM 719 O O . ILE A 1 89 ? -11.806 -14.207 38.465 1.00 77.81 89 ILE A O 1
ATOM 723 N N . ILE A 1 90 ? -9.761 -13.337 38.156 1.00 77.50 90 ILE A N 1
ATOM 724 C CA . ILE A 1 90 ? -9.171 -13.953 39.340 1.00 77.50 90 ILE A CA 1
ATOM 725 C C . ILE A 1 90 ? -9.077 -12.874 40.422 1.00 77.50 90 ILE A C 1
ATOM 727 O O . ILE A 1 90 ? -8.804 -11.706 40.132 1.00 77.50 90 ILE A O 1
ATOM 731 N N . SER A 1 91 ? -9.332 -13.245 41.673 1.00 69.62 91 SER A N 1
ATOM 732 C CA . SER A 1 91 ? -9.008 -12.411 4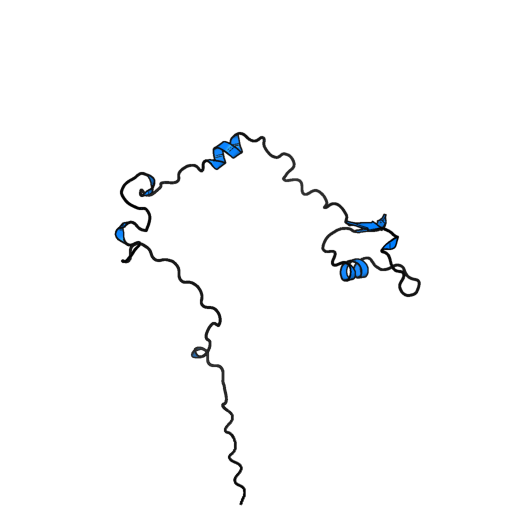2.827 1.00 69.62 91 SER A CA 1
ATOM 733 C C . SER A 1 91 ? -7.589 -12.733 43.283 1.00 69.62 91 SER A C 1
ATOM 735 O O . SER A 1 91 ? -7.315 -13.870 43.667 1.00 69.62 91 SER A O 1
ATOM 737 N N . LYS A 1 92 ? -6.689 -11.751 43.262 1.00 71.19 92 LYS A N 1
ATOM 738 C CA . LYS A 1 92 ? -5.355 -11.887 43.851 1.00 71.19 92 LYS A CA 1
ATOM 739 C C . LYS A 1 92 ? -5.378 -11.183 45.205 1.00 71.19 92 LYS A C 1
ATOM 741 O O . LYS A 1 92 ? -5.689 -9.998 45.263 1.00 71.19 92 LYS A O 1
ATOM 746 N N . GLU A 1 93 ? -5.117 -11.921 46.286 1.00 63.84 93 GLU A N 1
ATOM 747 C CA . GLU A 1 93 ? -4.982 -11.362 47.648 1.00 63.84 93 GLU A CA 1
ATOM 748 C C . GLU A 1 93 ? -6.195 -10.510 48.087 1.00 63.84 93 GLU A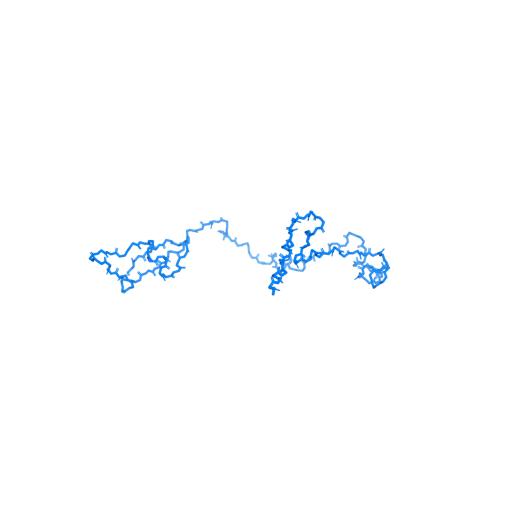 C 1
ATOM 750 O O . GLU A 1 93 ? -6.062 -9.392 48.579 1.00 63.84 93 GLU A O 1
ATOM 755 N N . GLY A 1 94 ? -7.411 -11.009 47.838 1.00 68.62 94 GLY A N 1
ATOM 756 C CA . GLY A 1 94 ? -8.652 -10.318 48.214 1.00 68.62 94 GLY A CA 1
ATOM 757 C C . GLY A 1 94 ? -9.021 -9.111 47.341 1.00 68.62 94 GLY A C 1
ATOM 758 O O . GLY A 1 94 ? -10.046 -8.480 47.587 1.00 68.62 94 GLY A O 1
ATOM 759 N N . LYS A 1 95 ? -8.238 -8.799 46.297 1.00 68.06 95 LYS A N 1
ATOM 760 C CA . LYS A 1 95 ? -8.533 -7.737 45.322 1.00 68.06 95 LYS A CA 1
ATOM 761 C C . LYS A 1 95 ? -8.839 -8.319 43.943 1.00 68.06 95 LYS A C 1
ATOM 763 O O . LYS A 1 95 ? -8.235 -9.295 43.503 1.00 68.06 95 LYS A O 1
ATOM 768 N N . ILE A 1 96 ? -9.793 -7.698 43.253 1.00 73.56 96 ILE A N 1
ATOM 769 C CA . ILE A 1 96 ? -10.134 -8.012 41.860 1.00 73.56 96 ILE A CA 1
ATOM 770 C C . ILE A 1 96 ? -8.939 -7.643 40.961 1.00 73.56 96 ILE A C 1
ATOM 772 O O . ILE A 1 96 ? -8.387 -6.553 41.111 1.00 73.56 96 ILE A O 1
ATOM 776 N N . GLU A 1 97 ? -8.553 -8.532 40.032 1.00 76.94 97 GLU A N 1
ATOM 777 C CA . GLU A 1 97 ? -7.486 -8.287 39.044 1.00 76.94 97 GLU A CA 1
ATOM 778 C C . GLU A 1 97 ? -7.635 -6.919 38.346 1.00 76.94 97 GLU A C 1
ATOM 780 O O . GLU A 1 97 ? -8.708 -6.550 37.855 1.00 76.94 97 GLU A O 1
ATOM 785 N N . THR A 1 98 ? -6.530 -6.178 38.221 1.00 84.81 98 THR A N 1
ATOM 786 C CA . THR A 1 98 ? -6.529 -4.908 37.485 1.00 84.81 98 THR A CA 1
ATOM 787 C C . THR A 1 98 ? -6.594 -5.144 35.971 1.00 84.81 98 THR A C 1
ATOM 789 O O . THR A 1 98 ? -6.057 -6.114 35.430 1.00 84.81 98 THR A O 1
ATOM 792 N N . PHE A 1 99 ? -7.160 -4.194 35.214 1.00 86.19 99 PHE A N 1
ATOM 793 C CA . PHE A 1 99 ? -7.214 -4.296 33.745 1.00 86.19 99 PHE A CA 1
ATOM 794 C C . PHE A 1 99 ? -5.835 -4.384 33.064 1.00 86.19 99 PHE A C 1
ATOM 796 O O . PHE A 1 99 ? -5.751 -4.752 31.891 1.00 86.19 99 PHE A O 1
ATOM 803 N N . SER A 1 100 ? -4.755 -3.990 33.745 1.00 86.88 100 SER A N 1
ATOM 804 C CA . SER A 1 100 ? -3.384 -4.126 33.239 1.00 86.88 100 SER A CA 1
ATOM 805 C C . SER A 1 100 ? -2.920 -5.583 33.299 1.00 86.88 100 SER A C 1
ATOM 807 O O . SER A 1 100 ? -2.402 -6.116 32.316 1.00 86.88 100 SER A O 1
ATOM 809 N N . GLU A 1 101 ? -3.184 -6.256 34.418 1.00 87.00 101 GLU A N 1
ATOM 810 C CA . GLU A 1 101 ? -2.841 -7.663 34.639 1.00 87.00 101 GLU A CA 1
ATOM 811 C C . GLU A 1 101 ? -3.621 -8.576 33.696 1.00 87.00 101 GLU A C 1
ATOM 813 O O . GLU A 1 101 ? -3.023 -9.411 33.015 1.00 87.00 101 GLU A O 1
ATOM 818 N N . ILE A 1 102 ? -4.922 -8.317 33.530 1.00 86.12 102 ILE A N 1
ATOM 819 C CA . ILE A 1 102 ? -5.776 -9.026 32.566 1.00 86.12 102 ILE A CA 1
ATOM 820 C C . ILE A 1 102 ? -5.194 -8.932 31.147 1.00 86.12 102 ILE A C 1
ATOM 822 O O . ILE A 1 102 ? -5.151 -9.924 30.416 1.00 86.12 102 ILE A O 1
ATOM 826 N N . ARG A 1 103 ? -4.706 -7.750 30.739 1.00 88.50 103 ARG A N 1
ATOM 827 C CA . ARG A 1 103 ? -4.104 -7.557 29.408 1.00 88.50 103 ARG A CA 1
ATOM 828 C C . ARG A 1 103 ? -2.803 -8.329 29.234 1.00 88.50 103 ARG A C 1
ATOM 830 O O . ARG A 1 103 ? -2.601 -8.898 28.164 1.00 88.50 103 ARG A O 1
ATOM 837 N N . LYS A 1 104 ? -1.937 -8.348 30.252 1.00 88.12 104 LYS A N 1
ATOM 838 C CA . LYS A 1 104 ? -0.661 -9.079 30.211 1.00 88.12 104 LYS A CA 1
ATOM 839 C C . LYS A 1 104 ? -0.889 -10.589 30.157 1.00 88.12 104 LYS A C 1
ATOM 841 O O . LYS A 1 104 ? -0.303 -11.248 29.307 1.00 88.12 104 LYS A O 1
ATOM 846 N N . ARG A 1 105 ? -1.787 -11.108 31.000 1.00 85.81 105 ARG A N 1
ATOM 847 C CA . ARG A 1 105 ? -2.109 -12.539 31.090 1.00 85.81 105 ARG A CA 1
ATOM 848 C C . ARG A 1 105 ? -2.773 -13.070 29.821 1.00 85.81 105 ARG A C 1
ATOM 850 O O . ARG A 1 105 ? -2.372 -14.105 29.307 1.00 85.81 105 ARG A O 1
ATOM 857 N N . LEU A 1 106 ? -3.772 -12.354 29.301 1.00 83.69 106 LEU A N 1
ATOM 858 C CA . LEU A 1 106 ? -4.548 -12.789 28.132 1.00 83.69 106 LEU A CA 1
ATOM 859 C C . LEU A 1 106 ? -3.981 -12.290 26.790 1.00 83.69 106 LEU A C 1
ATOM 861 O O . LEU A 1 106 ? -4.574 -12.545 25.744 1.00 83.69 106 LEU A O 1
ATOM 865 N N . GLY A 1 107 ? -2.875 -11.537 26.792 1.00 86.06 107 GLY A N 1
ATOM 866 C CA . GLY A 1 107 ? -2.248 -11.008 25.573 1.00 86.06 107 GLY A CA 1
ATOM 867 C C . GLY A 1 107 ? -3.093 -9.976 24.809 1.00 86.06 107 GLY A C 1
ATOM 868 O O . GLY A 1 107 ? -2.902 -9.773 23.607 1.00 86.06 107 GLY A O 1
ATOM 869 N N . ILE A 1 108 ? -4.043 -9.311 25.474 1.00 84.62 108 ILE A N 1
ATOM 870 C CA . ILE A 1 108 ? -4.995 -8.392 24.831 1.00 84.62 108 ILE A CA 1
ATOM 871 C C . ILE A 1 108 ? -4.333 -7.029 24.585 1.00 84.62 108 ILE A C 1
ATOM 873 O O . ILE A 1 108 ? -3.939 -6.338 25.525 1.00 84.62 108 ILE A O 1
ATOM 877 N N . LYS A 1 109 ? -4.293 -6.577 23.323 1.00 83.38 109 LYS A N 1
ATOM 878 C CA . LYS A 1 109 ? -3.725 -5.271 22.933 1.00 83.38 109 LYS A CA 1
ATOM 879 C C . LYS A 1 109 ? -4.789 -4.292 22.424 1.00 83.38 109 LYS A C 1
ATOM 881 O O . LYS A 1 109 ? -5.617 -4.636 21.584 1.00 83.38 109 LYS A O 1
ATOM 886 N N . GLY A 1 110 ? -4.737 -3.047 22.909 1.00 77.56 110 GLY A N 1
ATOM 887 C CA . GLY A 1 1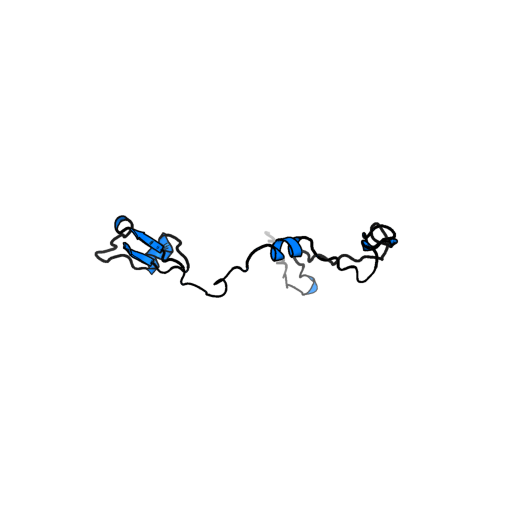10 ? -5.388 -1.881 22.286 1.00 77.56 110 GLY A CA 1
ATOM 888 C C . GLY A 1 110 ? -6.923 -1.884 22.203 1.00 77.56 110 GLY A C 1
ATOM 889 O O . GLY A 1 110 ? -7.481 -1.098 21.436 1.00 77.56 110 GLY A O 1
ATOM 890 N N . ARG A 1 111 ? -7.617 -2.758 22.944 1.00 83.31 111 ARG A N 1
ATOM 891 C CA . ARG A 1 111 ? -9.087 -2.778 23.050 1.00 83.31 11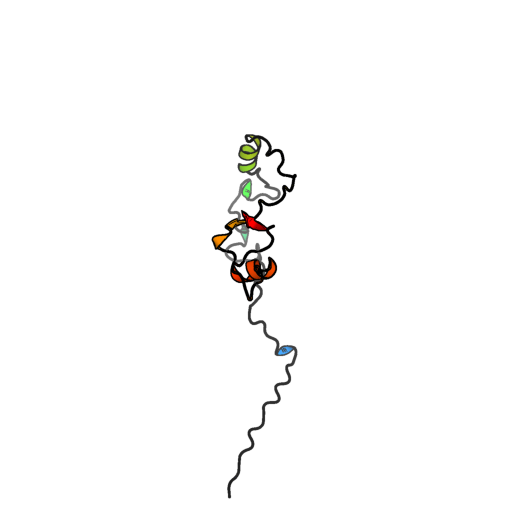1 ARG A CA 1
ATOM 892 C C . ARG A 1 111 ? -9.544 -2.344 24.445 1.00 83.31 111 ARG A C 1
ATOM 894 O O . ARG A 1 111 ? -8.895 -2.648 25.450 1.00 83.31 111 ARG A O 1
ATOM 901 N N . HIS A 1 112 ? -10.679 -1.647 24.491 1.00 85.81 112 HIS A N 1
ATOM 902 C CA . HIS A 1 112 ? -11.407 -1.389 25.731 1.00 85.81 112 HIS A CA 1
ATOM 903 C C . HIS A 1 112 ? -11.986 -2.711 26.245 1.00 85.81 112 HIS A C 1
ATOM 905 O O . HIS A 1 112 ? -12.568 -3.457 25.456 1.00 85.81 112 HIS A O 1
ATOM 911 N N . ILE A 1 113 ? -11.804 -3.012 27.527 1.00 88.75 113 ILE A N 1
ATOM 912 C CA . ILE A 1 113 ? -12.326 -4.231 28.151 1.00 88.75 113 ILE A CA 1
ATOM 913 C C . ILE A 1 113 ? -13.671 -3.890 28.785 1.00 88.75 113 ILE A C 1
ATOM 915 O O . ILE A 1 113 ? -13.779 -2.893 29.490 1.00 88.75 113 ILE A O 1
ATOM 919 N N . VAL A 1 114 ? -14.690 -4.702 28.519 1.00 88.69 114 VAL A N 1
ATOM 920 C CA . VAL A 1 114 ? -15.981 -4.633 29.211 1.00 88.69 114 VAL A CA 1
ATOM 921 C C . VAL A 1 114 ? -16.207 -5.981 29.868 1.00 88.69 114 VAL A C 1
ATOM 923 O O . VAL A 1 114 ? -16.182 -7.007 29.189 1.00 88.69 114 VAL A O 1
ATOM 926 N N . ILE A 1 115 ? -16.402 -5.967 31.180 1.00 86.06 115 ILE A N 1
ATOM 927 C CA . ILE A 1 115 ? -16.752 -7.161 31.941 1.00 86.06 115 ILE A CA 1
ATOM 928 C C . ILE A 1 115 ? -18.264 -7.346 31.816 1.00 86.06 115 ILE A C 1
ATOM 930 O O . ILE A 1 115 ? -19.013 -6.395 32.050 1.00 86.06 115 ILE A O 1
ATOM 934 N N . LYS A 1 116 ? -18.696 -8.532 31.390 1.00 82.06 116 LYS A N 1
ATOM 935 C CA . LYS A 1 116 ? -20.105 -8.920 31.319 1.00 82.06 116 LYS A CA 1
ATOM 936 C C . LYS A 1 116 ? -20.355 -10.094 32.256 1.00 82.06 116 LYS A C 1
ATOM 938 O O . LYS A 1 116 ? -19.514 -11.020 32.267 1.00 82.06 116 LYS A O 1
#

Organism: NCBI:txid1618755